Protein AF-A0A352S2F7-F1 (afdb_monomer)

Mean predicted aligned error: 6.73 Å

Secondary structure (DSSP, 8-state):
--------HHHHHHHHHHHHHHHHHHHT--TT-TT--TT-SEEGGGTEE-B-TT--SSSPPGGGBPPTTHHHHHHHHHHHHHHTT-S-HHHHHHHHHHHHHHHHHHHS---GGG--HHHHHHHHHHHHS---PPP-

Sequence (136 aa):
MTIVHFSPRSRVKAETNLKDFIHYCRHELTVLGVDLAWDSNTWSAARVTYGNVDQRTQKLHDRLTLTTPFLDFAKAYCRYHEGLQQKSAVRKLFALRCLERALLDCTGESSVARADMATFDRAAVIELAPSKRIPC

Solvent-accessible surface area (backbone atoms only — not comparable to full-atom values): 8144 Å² total; per-residue (Å²): 138,86,84,83,83,87,73,59,68,71,56,57,49,50,55,48,53,50,50,52,51,32,48,44,43,68,74,70,50,55,61,75,45,86,84,56,63,75,90,49,59,58,40,74,81,75,74,45,66,53,43,27,72,81,54,81,60,92,72,84,49,84,93,33,39,46,49,78,60,31,36,55,50,52,52,24,52,52,47,52,42,56,67,68,70,54,90,55,61,69,61,54,50,52,51,50,19,25,39,48,53,19,28,37,75,75,69,72,44,43,52,69,86,72,62,48,72,69,26,52,56,43,14,53,52,56,66,69,46,81,75,82,73,75,79,129

Radius of gyration: 16.18 Å; Cα contacts (8 Å, |Δi|>4): 131; chains: 1; bounding box: 48×38×36 Å

Nearest PDB structures (foldseek):
  8zi3-assembly1_A  TM=2.709E-01  e=5.495E+00  Acinetobacter baumannii AB5075
  7vd5-assembly1_q  TM=2.408E-01  e=8.885E+00  Chaetoceros neogracilis

Structure (mmCIF, N/CA/C/O backbone):
data_AF-A0A352S2F7-F1
#
_entry.id   AF-A0A352S2F7-F1
#
loop_
_atom_site.group_PDB
_atom_site.id
_atom_site.type_symbol
_atom_site.label_atom_id
_atom_site.label_alt_id
_atom_site.label_comp_id
_atom_site.label_asym_id
_atom_site.label_entity_id
_atom_site.label_seq_id
_atom_site.pdbx_PDB_ins_code
_atom_site.Cartn_x
_atom_site.Cartn_y
_atom_site.Cartn_z
_atom_site.occupancy
_atom_site.B_iso_or_equiv
_atom_site.auth_seq_id
_atom_site.auth_comp_id
_atom_site.auth_asym_id
_atom_site.auth_atom_id
_atom_site.pdbx_PDB_model_num
ATOM 1 N N . MET A 1 1 ? -21.114 -25.082 16.797 1.00 40.91 1 MET A N 1
ATOM 2 C CA . MET A 1 1 ? -21.627 -23.709 16.993 1.00 40.91 1 MET A CA 1
ATOM 3 C C . MET A 1 1 ? -21.196 -22.896 15.785 1.00 40.91 1 MET A C 1
ATOM 5 O O . MET A 1 1 ? -20.000 -22.750 15.578 1.00 40.91 1 MET A O 1
ATOM 9 N N . THR A 1 2 ? -22.138 -22.479 14.942 1.00 36.56 2 THR A N 1
ATOM 10 C CA . THR A 1 2 ? -21.844 -21.822 13.659 1.00 36.56 2 THR A CA 1
ATOM 11 C C . THR A 1 2 ? -22.178 -20.345 13.792 1.00 36.56 2 THR A C 1
ATOM 13 O O . THR A 1 2 ? -23.337 -19.992 13.984 1.00 36.56 2 THR A O 1
ATOM 16 N N . ILE A 1 3 ? -21.161 -19.488 13.743 1.00 51.56 3 ILE A N 1
ATOM 17 C CA . ILE A 1 3 ? -21.338 -18.035 13.762 1.00 51.56 3 ILE A CA 1
ATOM 18 C C . ILE A 1 3 ? -21.552 -17.586 12.318 1.00 51.56 3 ILE A C 1
ATOM 20 O O . ILE A 1 3 ? -20.697 -17.806 11.463 1.00 51.56 3 ILE A O 1
ATOM 24 N N . VAL A 1 4 ? -22.699 -16.968 12.042 1.00 47.88 4 VAL A N 1
ATOM 25 C CA . VAL A 1 4 ? -22.973 -16.339 10.746 1.00 47.88 4 VAL A CA 1
ATOM 26 C C . VAL A 1 4 ? -22.462 -14.901 10.805 1.00 47.88 4 VAL A C 1
ATOM 28 O O . VAL A 1 4 ? -23.002 -14.076 11.538 1.00 47.88 4 VAL A O 1
ATOM 31 N N . HIS A 1 5 ? -21.398 -14.604 10.056 1.00 61.00 5 HIS A N 1
ATOM 32 C CA . HIS A 1 5 ? -20.822 -13.261 9.968 1.00 61.00 5 HIS A CA 1
ATOM 33 C C . HIS A 1 5 ? -21.550 -12.441 8.893 1.00 61.00 5 HIS A C 1
ATOM 35 O O . HIS A 1 5 ? -21.413 -12.703 7.697 1.00 61.00 5 HIS A O 1
ATOM 41 N N . PHE A 1 6 ? -22.325 -11.437 9.307 1.00 63.25 6 PHE A N 1
ATOM 42 C CA . PHE A 1 6 ? -23.037 -10.546 8.390 1.00 63.25 6 PHE A CA 1
ATOM 43 C C . PHE A 1 6 ? -22.147 -9.375 7.961 1.00 63.25 6 PHE A C 1
ATOM 45 O O . PHE A 1 6 ? -21.804 -8.511 8.765 1.00 63.25 6 PHE A O 1
ATOM 52 N N . SER A 1 7 ? -21.812 -9.325 6.669 1.00 71.94 7 SER A N 1
ATOM 53 C CA . SER A 1 7 ? -21.086 -8.207 6.056 1.00 71.94 7 SER A CA 1
ATOM 54 C C . SER A 1 7 ? -22.028 -7.357 5.191 1.00 71.94 7 SER A C 1
ATOM 56 O O . SER A 1 7 ? -22.755 -7.913 4.362 1.00 71.94 7 SER A O 1
ATOM 58 N N . PRO A 1 8 ? -22.015 -6.016 5.312 1.00 75.19 8 PRO A N 1
ATOM 59 C CA . PRO A 1 8 ? -22.787 -5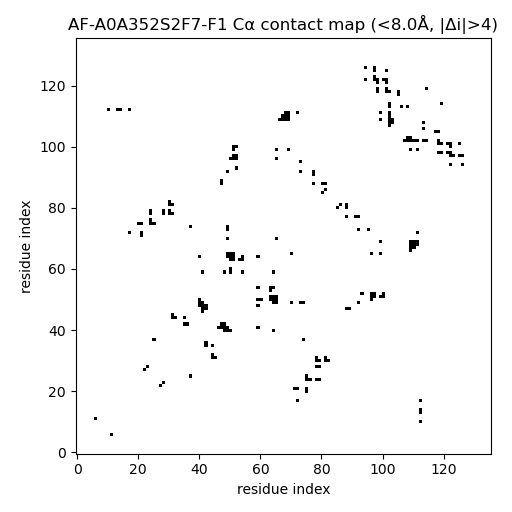.140 4.432 1.00 75.19 8 PRO A CA 1
ATOM 60 C C . PRO A 1 8 ? -22.420 -5.334 2.954 1.00 75.19 8 PRO A C 1
ATOM 62 O O . PRO A 1 8 ? -21.247 -5.483 2.609 1.00 75.19 8 PRO A O 1
ATOM 65 N N . ARG A 1 9 ? -23.407 -5.257 2.049 1.00 75.12 9 ARG A N 1
ATOM 66 C CA . ARG A 1 9 ? -23.188 -5.396 0.592 1.00 75.12 9 ARG A CA 1
ATOM 67 C C . ARG A 1 9 ? -22.175 -4.396 0.032 1.00 75.12 9 ARG A C 1
ATOM 69 O O . ARG A 1 9 ? -21.425 -4.744 -0.874 1.00 75.12 9 ARG A O 1
ATOM 76 N N . SER A 1 10 ? -22.158 -3.169 0.550 1.00 76.31 10 SER A N 1
ATOM 77 C CA . SER A 1 10 ? -21.182 -2.143 0.161 1.00 76.31 10 SER A CA 1
ATOM 78 C C . SER A 1 10 ? -19.746 -2.599 0.426 1.00 76.31 10 SER A C 1
ATOM 80 O O . SER A 1 10 ? -18.888 -2.429 -0.434 1.00 76.31 10 SER A O 1
ATOM 82 N N . ARG A 1 11 ? -19.506 -3.258 1.566 1.00 76.69 11 ARG A N 1
ATOM 83 C CA . ARG A 1 11 ? -18.196 -3.801 1.936 1.00 76.69 11 ARG A CA 1
ATOM 84 C C . ARG A 1 11 ? -17.774 -4.953 1.025 1.00 76.69 11 ARG A C 1
ATOM 86 O O . ARG A 1 11 ? -16.664 -4.939 0.511 1.00 76.69 11 ARG A O 1
ATOM 93 N N . VAL A 1 12 ? -18.680 -5.894 0.753 1.00 78.50 12 VAL A N 1
ATOM 94 C CA . VAL A 1 12 ? -18.409 -7.020 -0.164 1.00 78.50 12 VAL A CA 1
ATOM 95 C C . VAL A 1 12 ? -18.048 -6.517 -1.566 1.00 78.50 12 VAL A C 1
ATOM 97 O O . VAL A 1 12 ? -17.096 -7.000 -2.179 1.00 78.50 12 VAL A O 1
ATOM 100 N N . LYS A 1 13 ? -18.768 -5.503 -2.065 1.00 83.38 13 LYS A N 1
ATOM 101 C CA . LYS A 1 13 ? -18.457 -4.869 -3.354 1.00 83.38 13 LYS A CA 1
ATOM 102 C C . LYS A 1 13 ? -17.082 -4.200 -3.348 1.00 83.38 13 LYS A C 1
ATOM 104 O O . LYS A 1 13 ? -16.330 -4.390 -4.294 1.00 83.38 13 LYS A O 1
ATOM 109 N N 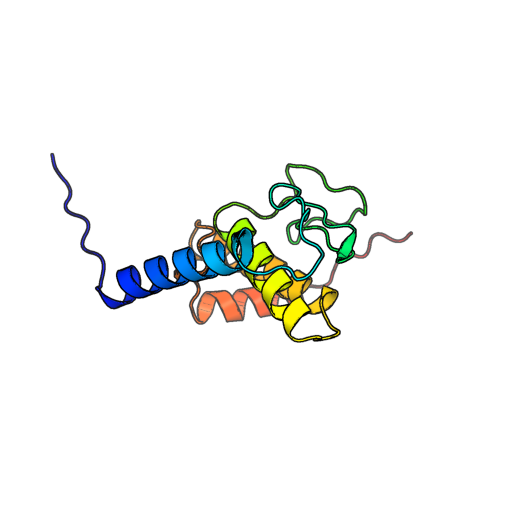. ALA A 1 14 ? -16.734 -3.462 -2.293 1.00 83.44 14 ALA A N 1
ATOM 110 C CA . ALA A 1 14 ? -15.429 -2.809 -2.183 1.00 83.44 14 ALA A CA 1
ATOM 111 C C . ALA A 1 14 ? -14.269 -3.820 -2.180 1.00 83.44 14 ALA A C 1
ATOM 113 O O . ALA A 1 14 ? -13.293 -3.638 -2.903 1.00 83.44 14 ALA A O 1
ATOM 114 N N . GLU A 1 15 ? -14.398 -4.913 -1.423 1.00 87.81 15 GLU A N 1
ATOM 115 C CA . GLU A 1 15 ? -13.396 -5.986 -1.381 1.00 87.81 15 GLU A CA 1
ATOM 116 C C . GLU A 1 15 ? -13.252 -6.697 -2.735 1.00 87.81 15 GLU A C 1
ATOM 118 O O . GLU A 1 15 ? -12.142 -7.059 -3.121 1.00 87.81 15 GLU A O 1
ATOM 123 N N . THR A 1 16 ? -14.353 -6.868 -3.472 1.00 89.94 16 THR A N 1
ATOM 124 C CA . THR A 1 16 ? -14.333 -7.461 -4.820 1.00 89.94 16 THR A CA 1
ATOM 125 C C . THR A 1 16 ? -13.632 -6.534 -5.810 1.00 89.94 16 THR A C 1
ATOM 127 O O . THR A 1 16 ? -12.649 -6.932 -6.426 1.00 89.94 16 THR A O 1
ATOM 130 N N . ASN A 1 17 ? -14.037 -5.262 -5.864 1.00 89.44 17 ASN A N 1
ATOM 131 C CA . ASN A 1 17 ? -13.424 -4.267 -6.745 1.00 89.44 17 ASN A CA 1
ATOM 132 C C . ASN A 1 17 ? -11.919 -4.108 -6.484 1.00 89.44 17 ASN A C 1
ATOM 134 O O . ASN A 1 17 ? -11.143 -3.919 -7.416 1.00 89.44 17 ASN A O 1
ATOM 138 N N . LEU A 1 18 ? -11.498 -4.181 -5.217 1.00 93.69 18 LEU A N 1
ATOM 139 C CA . LEU A 1 18 ? -10.088 -4.116 -4.843 1.00 93.69 18 LEU A CA 1
ATOM 140 C C . LEU A 1 18 ? -9.298 -5.311 -5.394 1.00 93.69 18 LEU A C 1
ATOM 142 O O . LEU A 1 18 ? -8.196 -5.126 -5.907 1.00 93.69 18 LEU A O 1
ATOM 146 N N . LYS A 1 19 ? -9.853 -6.525 -5.305 1.00 94.50 19 LYS A N 1
ATOM 147 C CA . LYS A 1 19 ? -9.225 -7.730 -5.867 1.00 94.50 19 LYS A CA 1
ATOM 148 C C . LYS A 1 19 ? -9.097 -7.630 -7.383 1.00 94.50 19 LYS A C 1
ATOM 150 O O . LYS A 1 19 ? -8.015 -7.893 -7.903 1.00 94.50 19 LYS A O 1
ATOM 155 N N . ASP A 1 20 ? -10.152 -7.191 -8.062 1.00 93.00 20 ASP A N 1
ATOM 156 C CA . ASP A 1 20 ? -10.159 -7.031 -9.519 1.00 93.00 20 ASP A CA 1
ATOM 157 C C . ASP A 1 20 ? -9.148 -5.965 -9.961 1.00 93.00 20 ASP A C 1
ATOM 159 O O . ASP A 1 20 ? -8.383 -6.173 -10.901 1.00 93.00 20 ASP A O 1
ATOM 163 N N . PHE A 1 21 ? -9.060 -4.852 -9.226 1.00 93.56 21 PHE A N 1
ATOM 164 C CA . PHE A 1 21 ? -8.063 -3.812 -9.472 1.00 93.56 21 PHE A CA 1
ATOM 165 C C . PHE A 1 21 ? -6.624 -4.331 -9.328 1.00 93.56 21 PHE A C 1
ATOM 167 O O . PHE A 1 21 ? -5.775 -4.050 -10.179 1.00 93.56 21 PHE A O 1
ATOM 174 N N . ILE A 1 22 ? -6.338 -5.100 -8.272 1.00 95.62 22 ILE A N 1
ATOM 175 C CA . ILE A 1 22 ? -5.020 -5.718 -8.071 1.00 95.62 22 ILE A CA 1
ATOM 176 C C . ILE A 1 22 ? -4.723 -6.715 -9.197 1.00 95.62 22 ILE A C 1
ATOM 178 O O . ILE A 1 22 ? -3.612 -6.710 -9.726 1.00 95.62 22 ILE A O 1
ATOM 182 N N . HIS A 1 23 ? -5.706 -7.529 -9.594 1.00 94.81 23 HIS A N 1
ATOM 183 C CA . HIS A 1 23 ? -5.570 -8.488 -10.689 1.00 94.81 23 HIS A CA 1
ATOM 184 C C . HIS A 1 23 ? -5.207 -7.793 -12.006 1.00 94.81 23 HIS A C 1
ATOM 186 O O . HIS A 1 23 ? -4.180 -8.118 -12.604 1.00 94.81 23 HIS A O 1
ATOM 192 N N . TYR A 1 24 ? -5.981 -6.777 -12.393 1.00 91.88 24 TYR A N 1
ATOM 193 C CA . TYR A 1 24 ? -5.726 -5.946 -13.569 1.00 91.88 24 TYR A CA 1
ATOM 194 C C . TYR A 1 24 ? -4.307 -5.356 -13.547 1.00 91.88 24 TYR A C 1
ATOM 196 O O . TYR A 1 24 ? -3.531 -5.503 -14.494 1.00 91.88 24 TYR A O 1
ATOM 204 N N . CYS A 1 25 ? -3.910 -4.749 -12.423 1.00 92.25 25 CYS A N 1
ATOM 205 C CA . CYS A 1 25 ? -2.587 -4.140 -12.294 1.00 92.25 25 CYS A CA 1
ATOM 206 C C . CYS A 1 25 ? -1.447 -5.166 -12.312 1.00 92.25 25 CYS A C 1
ATOM 208 O O . CYS A 1 25 ? -0.341 -4.829 -12.733 1.00 92.25 25 CYS A O 1
ATOM 210 N N . ARG A 1 26 ? -1.669 -6.400 -11.851 1.00 93.19 26 ARG A N 1
ATOM 211 C CA . ARG A 1 26 ? -0.652 -7.460 -11.847 1.00 93.19 26 ARG A CA 1
ATOM 212 C C . ARG A 1 26 ? -0.483 -8.095 -13.224 1.00 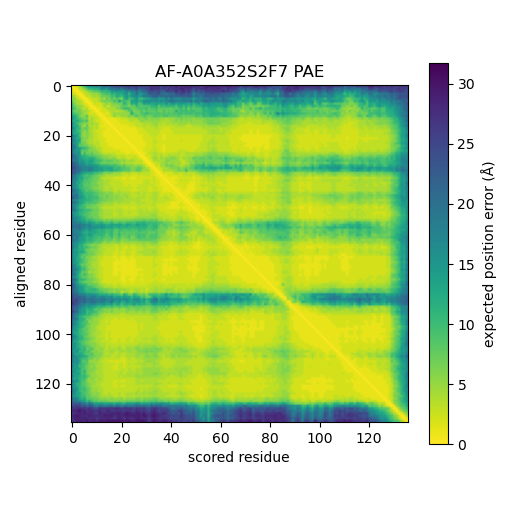93.19 26 ARG A C 1
ATOM 214 O O . ARG A 1 26 ? 0.655 -8.271 -13.656 1.00 93.19 26 ARG A O 1
ATOM 221 N N . HIS A 1 27 ? -1.587 -8.434 -13.884 1.00 91.88 27 HIS A N 1
ATOM 222 C CA . HIS A 1 27 ? -1.581 -9.333 -15.039 1.00 91.88 27 HIS A CA 1
ATOM 223 C C . HIS A 1 27 ? -1.800 -8.640 -16.386 1.00 91.88 27 HIS A C 1
ATOM 225 O O . HIS A 1 27 ? -1.302 -9.137 -17.390 1.00 91.88 27 HIS A O 1
ATOM 231 N N . GLU A 1 28 ? -2.506 -7.509 -16.424 1.00 88.50 28 GLU A N 1
ATOM 232 C CA . GLU A 1 28 ? -2.909 -6.870 -17.687 1.00 88.50 28 GLU A CA 1
ATOM 233 C C . GLU A 1 28 ? -2.090 -5.612 -18.000 1.00 88.50 28 GLU A C 1
ATOM 235 O O . GLU A 1 28 ? -1.813 -5.306 -19.160 1.00 88.50 28 GLU A O 1
ATOM 240 N N . LEU A 1 29 ? -1.653 -4.882 -16.971 1.00 85.69 29 LEU A N 1
ATOM 241 C CA . LEU A 1 29 ? -0.847 -3.679 -17.153 1.00 85.69 29 LEU A CA 1
ATOM 242 C C . LEU A 1 29 ? 0.593 -4.046 -17.561 1.00 85.69 29 LEU A C 1
ATOM 244 O O . LEU A 1 29 ? 1.275 -4.754 -16.831 1.00 85.69 29 LEU A O 1
ATOM 248 N N . THR A 1 30 ? 1.103 -3.511 -18.673 1.00 85.75 30 THR A N 1
ATOM 249 C CA . THR A 1 30 ? 2.491 -3.752 -19.147 1.00 85.75 30 THR A CA 1
ATOM 250 C C . THR A 1 30 ? 3.483 -2.656 -18.742 1.00 85.75 30 THR A C 1
ATOM 252 O O . THR A 1 30 ? 4.673 -2.713 -19.061 1.00 85.75 30 THR A O 1
ATOM 255 N N . VAL A 1 31 ? 3.012 -1.647 -18.004 1.00 81.56 31 VAL A N 1
ATOM 256 C CA . VAL A 1 31 ? 3.846 -0.563 -17.471 1.00 81.56 31 VAL A CA 1
ATOM 257 C C . VAL A 1 31 ? 4.880 -1.141 -16.496 1.00 81.56 31 VAL A C 1
ATOM 259 O O . VAL A 1 31 ? 4.553 -2.027 -15.703 1.00 81.56 31 VAL A O 1
ATOM 262 N N . LEU A 1 32 ? 6.110 -0.609 -16.549 1.00 81.06 32 LEU A N 1
ATOM 263 C CA . LEU A 1 32 ? 7.335 -1.117 -15.897 1.00 81.06 32 LEU A CA 1
ATOM 264 C C . LEU A 1 32 ? 7.957 -2.372 -16.538 1.00 81.06 32 LEU A C 1
ATOM 266 O O . LEU A 1 32 ? 8.893 -2.936 -15.974 1.00 81.06 32 LEU A O 1
ATOM 270 N N . GLY A 1 33 ? 7.491 -2.756 -17.728 1.00 80.81 33 GLY A N 1
ATOM 271 C CA . GLY A 1 33 ? 7.978 -3.918 -18.468 1.00 80.81 33 GLY A CA 1
ATOM 272 C C . GLY A 1 33 ? 7.084 -5.142 -18.280 1.00 80.81 33 GLY A C 1
ATOM 273 O O . GLY A 1 33 ? 6.354 -5.261 -17.293 1.00 80.81 33 GLY A O 1
ATOM 274 N N . VAL A 1 34 ? 7.145 -6.051 -19.256 1.00 75.69 34 VAL A N 1
ATOM 275 C CA . VAL A 1 34 ? 6.376 -7.308 -19.255 1.00 75.69 34 VAL A CA 1
ATOM 276 C C . VAL A 1 34 ? 6.864 -8.239 -18.139 1.00 75.69 34 VAL A C 1
ATOM 278 O O . VAL A 1 34 ? 6.050 -8.855 -17.459 1.00 75.69 34 VAL A O 1
ATOM 281 N N . ASP A 1 35 ? 8.171 -8.238 -17.866 1.00 79.75 35 ASP A N 1
ATOM 282 C CA . ASP A 1 35 ? 8.820 -9.120 -16.887 1.00 79.75 35 ASP A CA 1
ATOM 283 C C . ASP A 1 35 ? 8.939 -8.493 -15.486 1.00 79.75 35 ASP A C 1
ATOM 285 O O . ASP A 1 35 ? 9.904 -8.732 -14.753 1.00 79.75 35 ASP A O 1
ATOM 289 N N . LEU A 1 36 ? 7.982 -7.644 -15.092 1.00 86.88 36 LEU A N 1
ATOM 290 C CA . LEU A 1 36 ? 7.976 -7.076 -13.745 1.00 86.88 36 LEU A CA 1
ATOM 291 C C . LEU A 1 36 ? 7.867 -8.205 -12.709 1.00 86.88 36 LEU A C 1
ATOM 293 O O . LEU A 1 36 ? 6.842 -8.878 -12.607 1.00 86.88 36 LEU A O 1
ATOM 297 N N . ALA A 1 37 ? 8.900 -8.356 -11.879 1.00 91.88 37 ALA A N 1
ATOM 298 C CA . ALA A 1 37 ? 8.912 -9.294 -10.761 1.00 91.88 37 ALA A CA 1
ATOM 299 C C . ALA A 1 37 ? 7.940 -8.843 -9.650 1.00 91.88 37 ALA A C 1
ATOM 301 O O . ALA A 1 37 ? 8.360 -8.271 -8.641 1.00 91.88 37 ALA A O 1
ATOM 302 N N . TRP A 1 38 ? 6.637 -9.086 -9.837 1.00 92.44 38 TRP A N 1
ATOM 303 C CA . TRP A 1 38 ? 5.569 -8.653 -8.925 1.00 92.44 38 TRP A CA 1
ATOM 304 C C . TRP A 1 38 ? 5.835 -9.058 -7.474 1.00 92.44 38 TRP A C 1
ATOM 306 O O . TRP A 1 38 ? 5.695 -8.243 -6.562 1.00 92.44 38 TRP A O 1
ATOM 316 N N . ASP A 1 39 ? 6.263 -10.301 -7.259 1.00 93.38 39 ASP A N 1
ATOM 317 C CA . ASP A 1 39 ? 6.475 -10.860 -5.923 1.00 93.38 39 ASP A CA 1
ATOM 318 C C . ASP A 1 39 ? 7.721 -10.272 -5.228 1.00 93.38 39 ASP A C 1
ATOM 320 O O . ASP A 1 39 ? 7.827 -10.324 -4.004 1.00 93.38 39 ASP A O 1
ATOM 324 N N . SER A 1 40 ? 8.616 -9.599 -5.965 1.00 93.50 40 SER A N 1
ATOM 325 C CA . SER A 1 40 ? 9.707 -8.827 -5.362 1.00 93.50 40 SER A CA 1
ATOM 326 C C . SER A 1 40 ? 9.172 -7.596 -4.631 1.00 93.50 40 SER A C 1
ATOM 328 O O . SER A 1 40 ? 8.325 -6.859 -5.135 1.00 93.50 40 SER A O 1
ATOM 330 N N . ASN A 1 41 ? 9.726 -7.315 -3.452 1.00 93.75 41 ASN A N 1
ATOM 331 C CA . ASN A 1 41 ? 9.448 -6.086 -2.703 1.00 93.75 41 ASN A CA 1
ATOM 332 C C . ASN A 1 41 ? 10.384 -4.932 -3.085 1.00 93.75 41 ASN A C 1
ATOM 334 O O . ASN A 1 41 ? 10.280 -3.840 -2.531 1.00 93.75 41 ASN A O 1
ATOM 338 N N . THR A 1 42 ? 11.287 -5.149 -4.042 1.00 91.50 42 THR A N 1
ATOM 339 C CA . THR A 1 42 ? 12.124 -4.104 -4.638 1.00 91.50 42 THR A CA 1
ATOM 340 C C . THR A 1 42 ? 11.982 -4.147 -6.152 1.00 91.50 42 THR A C 1
ATOM 342 O O . THR A 1 42 ? 12.330 -5.138 -6.793 1.00 91.50 42 THR A O 1
ATOM 345 N N . TRP A 1 43 ? 11.457 -3.066 -6.725 1.00 91.00 43 TRP A N 1
ATOM 346 C CA . TRP A 1 43 ? 11.238 -2.912 -8.159 1.00 91.00 43 TRP A CA 1
ATOM 347 C C . TRP A 1 43 ? 12.243 -1.914 -8.722 1.00 91.00 43 TRP A C 1
ATOM 349 O O . TRP A 1 43 ? 12.043 -0.699 -8.654 1.00 91.00 43 TRP A O 1
ATOM 359 N N . SER A 1 44 ? 13.325 -2.429 -9.307 1.00 86.56 44 SER A N 1
ATOM 360 C CA . SER A 1 44 ? 14.396 -1.610 -9.888 1.00 86.56 44 SER A CA 1
ATOM 361 C C . SER A 1 44 ? 13.896 -0.711 -11.022 1.00 86.56 44 SER A C 1
ATOM 363 O O . SER A 1 44 ? 14.295 0.449 -11.087 1.00 86.56 44 SER A O 1
ATOM 365 N N . ALA A 1 45 ? 12.965 -1.202 -11.852 1.00 84.56 45 ALA A N 1
ATOM 366 C CA . ALA A 1 45 ? 12.369 -0.449 -12.962 1.00 84.56 45 ALA A CA 1
ATOM 367 C C . ALA A 1 45 ? 11.645 0.833 -12.506 1.00 84.56 45 ALA A C 1
ATOM 369 O O . ALA A 1 45 ? 11.693 1.843 -13.200 1.00 84.56 45 ALA A O 1
ATOM 370 N N . ALA A 1 46 ? 11.033 0.811 -11.317 1.00 82.56 46 ALA A N 1
ATOM 371 C CA . ALA A 1 46 ? 10.373 1.968 -10.707 1.00 82.56 46 ALA A CA 1
ATOM 372 C C . ALA A 1 46 ? 11.236 2.675 -9.647 1.00 82.56 46 ALA A C 1
ATOM 374 O O . ALA A 1 46 ? 10.807 3.670 -9.069 1.00 82.56 46 ALA A O 1
ATOM 375 N N . ARG A 1 47 ? 12.443 2.164 -9.355 1.00 85.94 47 ARG A N 1
ATOM 376 C CA . ARG A 1 47 ? 13.318 2.628 -8.260 1.00 85.94 47 ARG A CA 1
ATOM 377 C C . ARG A 1 47 ? 12.591 2.693 -6.906 1.00 85.94 47 ARG A C 1
ATOM 379 O O . ARG A 1 47 ? 12.787 3.629 -6.131 1.00 85.94 47 ARG A O 1
ATOM 386 N N . VAL A 1 48 ? 11.746 1.698 -6.630 1.00 87.12 48 VAL A N 1
ATOM 387 C CA . VAL A 1 48 ? 10.861 1.644 -5.455 1.00 87.12 48 VAL A CA 1
ATOM 388 C C . VAL A 1 48 ? 11.129 0.390 -4.622 1.00 87.12 48 VAL A C 1
ATOM 390 O O . VAL A 1 48 ? 11.322 -0.701 -5.156 1.00 87.12 48 VAL A O 1
ATOM 393 N N . THR A 1 49 ? 11.080 0.550 -3.297 1.00 91.62 49 THR A N 1
ATOM 394 C CA . THR A 1 49 ? 11.175 -0.535 -2.311 1.00 91.62 49 THR A CA 1
ATOM 395 C C . THR A 1 49 ? 9.977 -0.485 -1.366 1.00 91.62 49 THR A C 1
ATOM 397 O O . THR A 1 49 ? 9.780 0.508 -0.664 1.00 91.62 49 THR A O 1
ATOM 400 N N . TYR A 1 50 ? 9.195 -1.558 -1.302 1.00 93.75 50 TYR A N 1
ATOM 401 C CA . TYR A 1 50 ? 7.965 -1.670 -0.510 1.00 93.75 50 TYR A CA 1
ATOM 402 C C . TYR A 1 50 ? 8.237 -2.060 0.950 1.00 93.75 50 TYR A C 1
ATOM 404 O O . TYR A 1 50 ? 7.731 -3.058 1.463 1.00 93.75 50 TYR A O 1
ATOM 412 N N . GLY A 1 51 ? 9.068 -1.260 1.616 1.00 93.75 51 GLY A N 1
ATOM 413 C CA . GLY A 1 51 ? 9.209 -1.294 3.067 1.00 93.75 51 GLY A CA 1
ATOM 414 C C . GLY A 1 51 ? 8.077 -0.587 3.787 1.00 93.75 51 GLY A C 1
ATOM 415 O O . GLY A 1 51 ? 7.429 0.271 3.194 1.00 93.75 51 GLY A O 1
ATOM 416 N N . ASN A 1 52 ? 7.903 -0.894 5.066 1.00 94.00 52 ASN A N 1
ATOM 417 C CA . ASN A 1 52 ? 7.032 -0.174 5.982 1.00 94.00 52 ASN A CA 1
ATOM 418 C C . ASN A 1 52 ? 7.647 1.173 6.414 1.00 94.00 52 ASN A C 1
ATOM 420 O O . ASN A 1 52 ? 8.747 1.554 5.997 1.00 94.00 52 ASN A O 1
ATOM 424 N N . VAL A 1 53 ? 6.919 1.921 7.246 1.00 92.56 53 VAL A N 1
ATOM 425 C CA . VAL A 1 53 ? 7.337 3.259 7.709 1.00 92.56 53 VAL A CA 1
ATOM 426 C C . VAL A 1 53 ? 8.632 3.247 8.539 1.00 92.56 53 VAL A C 1
ATOM 428 O O . VAL A 1 53 ? 9.339 4.254 8.588 1.00 92.56 53 VAL A O 1
ATOM 431 N N . ASP A 1 54 ? 8.996 2.108 9.135 1.00 90.62 54 ASP A N 1
ATOM 432 C CA . ASP A 1 54 ? 10.211 1.970 9.943 1.00 90.62 54 ASP A CA 1
ATOM 433 C C . ASP A 1 54 ? 11.459 1.688 9.092 1.00 90.62 54 ASP A C 1
ATOM 435 O O . ASP A 1 54 ? 12.582 1.798 9.599 1.00 90.62 54 ASP A O 1
ATOM 439 N N . GLN A 1 55 ? 11.305 1.340 7.806 1.00 87.19 55 GLN A N 1
ATOM 440 C CA . GLN A 1 55 ? 12.444 1.099 6.924 1.00 87.19 55 GLN A CA 1
ATOM 441 C C . GLN A 1 55 ? 13.228 2.397 6.682 1.00 87.19 55 GLN A C 1
ATOM 443 O O . GLN A 1 55 ? 12.832 3.265 5.901 1.00 87.19 55 GLN A O 1
ATOM 448 N N . ARG 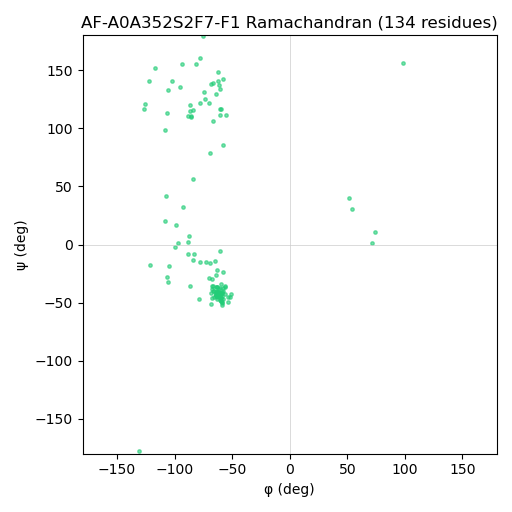A 1 56 ? 14.404 2.481 7.308 1.00 79.44 56 ARG A N 1
ATOM 449 C CA . ARG A 1 56 ? 15.332 3.624 7.214 1.00 79.44 56 ARG A CA 1
ATOM 450 C C . ARG A 1 56 ? 16.552 3.353 6.339 1.00 79.44 56 ARG A C 1
ATOM 452 O O . ARG A 1 56 ? 17.224 4.286 5.915 1.00 79.44 56 ARG A O 1
ATOM 459 N N . THR A 1 57 ? 16.850 2.085 6.081 1.00 78.81 57 THR A N 1
ATOM 460 C CA . THR A 1 57 ? 18.013 1.645 5.309 1.00 78.81 57 THR A CA 1
ATOM 461 C C . THR A 1 57 ? 17.668 1.447 3.836 1.00 78.81 57 THR A C 1
ATOM 463 O O . THR A 1 57 ? 16.521 1.172 3.475 1.00 78.81 57 THR A O 1
ATOM 466 N N . GLN A 1 58 ? 18.685 1.545 2.975 1.00 72.56 58 GLN A N 1
ATOM 467 C CA . GLN A 1 58 ? 18.545 1.214 1.552 1.00 72.56 58 GLN A CA 1
ATOM 468 C C . GLN A 1 58 ? 18.285 -0.282 1.340 1.00 72.56 58 GLN A C 1
ATOM 470 O O . GLN A 1 58 ? 17.512 -0.659 0.465 1.00 72.56 58 GLN A O 1
ATOM 475 N N . LYS A 1 59 ? 18.903 -1.137 2.164 1.00 82.19 59 LYS A N 1
ATOM 476 C CA . LYS A 1 59 ? 18.646 -2.576 2.149 1.00 82.19 59 LYS A CA 1
ATOM 477 C C . LYS A 1 59 ? 17.331 -2.868 2.867 1.00 82.19 59 LYS A C 1
ATOM 479 O O . LYS A 1 59 ? 17.178 -2.519 4.039 1.00 82.19 59 LYS A O 1
ATOM 484 N N . LEU A 1 60 ? 16.405 -3.501 2.151 1.00 86.69 60 LEU A N 1
ATOM 485 C CA . LEU A 1 60 ? 15.150 -3.995 2.702 1.00 86.69 60 LEU A CA 1
ATOM 486 C C . LEU A 1 60 ? 15.409 -5.254 3.532 1.00 86.69 60 LEU A C 1
ATOM 488 O O . LEU A 1 60 ? 16.080 -6.180 3.077 1.00 86.69 60 LEU A O 1
ATOM 492 N N . HIS A 1 61 ? 14.855 -5.275 4.739 1.00 86.62 61 HIS A N 1
ATOM 493 C CA . HIS A 1 61 ? 14.763 -6.469 5.569 1.00 86.62 61 HIS A CA 1
ATOM 494 C C . HIS A 1 61 ? 13.339 -7.009 5.494 1.00 86.62 61 HIS A C 1
ATOM 496 O O . HIS A 1 61 ? 12.398 -6.221 5.555 1.00 86.62 61 HIS A O 1
ATOM 502 N N . ASP A 1 62 ? 13.171 -8.330 5.449 1.00 83.25 62 ASP A N 1
ATOM 503 C CA . ASP A 1 62 ? 11.848 -8.960 5.312 1.00 83.25 62 ASP A CA 1
ATOM 504 C C . ASP A 1 62 ? 10.872 -8.531 6.417 1.00 83.25 62 ASP A C 1
ATOM 506 O O . ASP A 1 62 ? 9.697 -8.291 6.160 1.00 83.25 62 ASP A O 1
ATOM 510 N N . ARG A 1 63 ? 11.377 -8.323 7.641 1.00 87.88 63 ARG A N 1
ATOM 511 C CA . ARG A 1 63 ? 10.595 -7.835 8.795 1.00 87.88 63 ARG A CA 1
ATOM 512 C C . ARG A 1 63 ? 1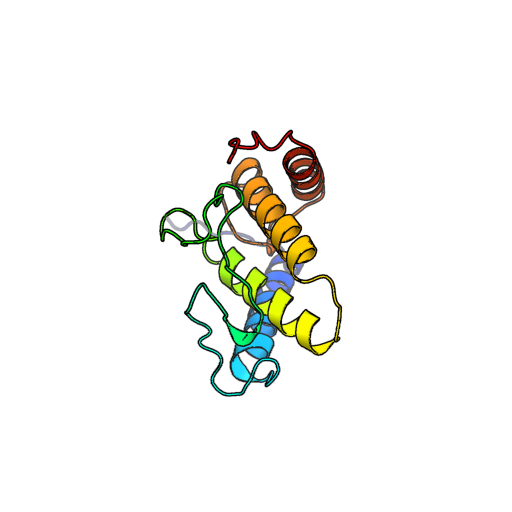0.136 -6.379 8.678 1.00 87.88 63 ARG A C 1
ATOM 514 O O . ARG A 1 63 ? 9.305 -5.943 9.463 1.00 87.88 63 ARG A O 1
ATOM 521 N N . LEU A 1 64 ? 10.722 -5.620 7.757 1.00 92.00 64 LEU A N 1
ATOM 522 C CA . LEU A 1 64 ? 10.422 -4.211 7.515 1.00 92.00 64 LEU A CA 1
ATOM 523 C C . LEU A 1 64 ? 9.660 -4.021 6.200 1.00 92.00 64 LEU A C 1
ATOM 525 O O . LEU A 1 64 ? 9.688 -2.930 5.642 1.00 92.00 64 LEU A O 1
ATOM 529 N N . THR A 1 65 ? 9.023 -5.070 5.677 1.00 94.31 65 THR A N 1
ATOM 530 C CA . THR A 1 65 ? 8.171 -5.007 4.482 1.00 94.31 65 THR A CA 1
ATOM 531 C C . THR A 1 65 ? 6.772 -4.510 4.829 1.00 94.31 65 THR A C 1
ATOM 533 O O . THR A 1 65 ? 6.337 -4.637 5.974 1.00 94.31 65 THR A O 1
ATOM 536 N N . LEU A 1 66 ? 6.067 -3.935 3.846 1.00 94.88 66 LEU A N 1
ATOM 537 C CA . LEU A 1 66 ? 4.614 -3.796 3.967 1.00 94.88 66 LEU A CA 1
ATOM 538 C C . LEU A 1 66 ? 3.979 -5.192 4.052 1.00 94.88 66 LEU A C 1
ATOM 540 O O . LEU A 1 66 ? 4.448 -6.15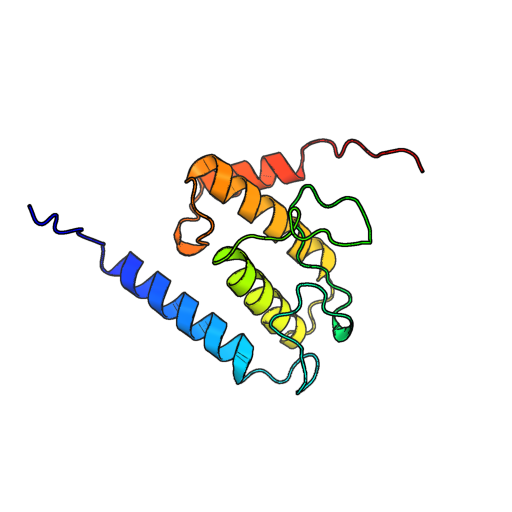1 3.440 1.00 94.88 66 LEU A O 1
ATOM 544 N N . THR A 1 67 ? 2.875 -5.280 4.770 1.00 95.19 67 THR A N 1
ATOM 545 C CA . THR A 1 67 ? 2.181 -6.512 5.114 1.00 95.19 67 THR A CA 1
ATOM 546 C C . THR A 1 67 ? 1.062 -6.776 4.113 1.00 95.19 67 THR A C 1
ATOM 548 O O . THR A 1 67 ? 0.280 -5.885 3.780 1.00 95.19 67 THR A O 1
ATOM 551 N N . THR A 1 68 ? 0.927 -8.012 3.640 1.00 93.88 68 THR A N 1
ATOM 552 C CA . THR A 1 68 ? -0.241 -8.452 2.856 1.00 93.88 68 THR A CA 1
ATOM 553 C C . THR A 1 68 ? -1.502 -8.454 3.742 1.00 93.88 68 THR A C 1
ATOM 555 O O . THR A 1 68 ? -1.405 -8.877 4.895 1.00 93.88 68 THR A O 1
ATOM 558 N N . PRO A 1 69 ? -2.684 -8.010 3.255 1.00 95.19 69 PRO A N 1
ATOM 559 C CA . PRO A 1 69 ? -2.993 -7.617 1.871 1.00 95.19 69 PRO A CA 1
ATOM 560 C C . PRO A 1 69 ? -2.616 -6.187 1.445 1.00 95.19 69 PRO A C 1
ATOM 562 O O . PRO A 1 69 ? -2.693 -5.899 0.251 1.00 95.19 69 PRO A O 1
ATOM 565 N N . PHE A 1 70 ? -2.187 -5.294 2.344 1.00 96.69 70 PHE A N 1
ATOM 566 C CA . PHE A 1 70 ? -1.849 -3.909 1.971 1.00 96.69 70 PHE A CA 1
ATOM 567 C C . PHE A 1 70 ? -0.752 -3.834 0.906 1.00 96.69 70 PHE A C 1
ATOM 569 O O . PHE A 1 70 ? -0.825 -3.014 -0.005 1.00 96.69 70 PHE A O 1
ATOM 576 N N . LEU A 1 71 ? 0.262 -4.697 1.015 1.00 96.50 71 LEU A N 1
ATOM 577 C CA . LEU A 1 71 ? 1.391 -4.758 0.088 1.00 96.50 71 LEU A CA 1
ATOM 578 C C . LEU A 1 71 ? 0.946 -4.907 -1.375 1.00 96.50 71 LEU A C 1
ATOM 580 O O . LEU A 1 71 ? 1.449 -4.190 -2.240 1.00 96.50 71 LEU A O 1
ATOM 584 N N . ASP A 1 72 ? -0.007 -5.800 -1.652 1.00 96.69 72 ASP A N 1
ATOM 585 C CA . ASP A 1 72 ? -0.505 -6.031 -3.013 1.00 96.69 72 ASP A CA 1
ATOM 586 C C . ASP A 1 72 ? -1.273 -4.819 -3.544 1.00 96.69 72 ASP A C 1
ATOM 588 O O . ASP A 1 72 ? -1.106 -4.429 -4.701 1.00 96.69 72 ASP A O 1
ATOM 592 N N . PHE A 1 73 ? -2.051 -4.163 -2.679 1.00 96.62 73 PHE A N 1
ATOM 593 C CA . PHE A 1 73 ? -2.694 -2.896 -3.015 1.00 96.62 73 PHE A CA 1
ATOM 594 C C . PHE A 1 73 ? -1.668 -1.793 -3.307 1.00 96.62 73 PHE A C 1
ATOM 596 O O . PHE A 1 73 ? -1.784 -1.104 -4.319 1.00 96.62 73 PHE A O 1
ATOM 603 N N . ALA A 1 74 ? -0.644 -1.636 -2.465 1.00 95.94 74 ALA A N 1
ATOM 604 C CA . ALA A 1 74 ? 0.397 -0.627 -2.643 1.00 95.94 74 ALA A CA 1
ATOM 605 C C . ALA A 1 74 ? 1.157 -0.828 -3.965 1.00 95.94 74 ALA A C 1
ATOM 607 O O . ALA A 1 74 ? 1.381 0.134 -4.702 1.00 95.94 74 ALA A O 1
ATOM 608 N N . LYS A 1 75 ? 1.490 -2.081 -4.301 1.00 94.94 75 LYS A N 1
ATOM 609 C CA . LYS A 1 75 ? 2.087 -2.467 -5.589 1.00 94.94 75 LYS A CA 1
ATOM 610 C C . LYS A 1 75 ? 1.183 -2.111 -6.768 1.00 94.94 75 LYS A C 1
ATOM 612 O O . LYS A 1 75 ? 1.647 -1.474 -7.716 1.00 94.94 75 LYS A O 1
ATOM 617 N N . ALA A 1 76 ? -0.102 -2.465 -6.695 1.00 94.25 76 ALA A N 1
ATOM 618 C CA . ALA A 1 76 ? -1.085 -2.145 -7.730 1.00 94.25 76 ALA A CA 1
ATOM 619 C C . ALA A 1 76 ? -1.226 -0.629 -7.930 1.00 94.25 76 ALA A C 1
ATOM 621 O O . ALA A 1 76 ? -1.126 -0.139 -9.054 1.00 94.25 76 ALA A O 1
ATOM 622 N N . TYR A 1 77 ? -1.366 0.122 -6.835 1.00 92.88 77 TYR A N 1
ATOM 623 C CA . TYR A 1 77 ? -1.471 1.577 -6.850 1.00 92.88 77 TYR A CA 1
ATOM 624 C C . TYR A 1 77 ? -0.243 2.224 -7.496 1.00 92.88 77 TYR A C 1
ATOM 626 O O . TYR A 1 77 ? -0.377 3.035 -8.412 1.00 92.88 77 TYR A O 1
ATOM 634 N N . CYS A 1 78 ? 0.965 1.842 -7.071 1.00 90.62 78 CYS A N 1
ATOM 635 C CA . CYS A 1 78 ? 2.197 2.356 -7.661 1.00 90.62 78 CYS A CA 1
ATOM 636 C C . CYS A 1 78 ? 2.273 2.046 -9.162 1.00 90.62 78 CYS A C 1
ATOM 638 O O . CYS A 1 78 ? 2.468 2.972 -9.946 1.00 90.62 78 CYS A O 1
ATOM 640 N N . ARG A 1 79 ? 2.045 0.792 -9.583 1.00 90.19 79 ARG A N 1
ATOM 641 C CA . ARG A 1 79 ? 2.106 0.409 -11.006 1.00 90.19 79 ARG A CA 1
ATOM 642 C C . ARG A 1 79 ? 1.090 1.174 -11.860 1.00 90.19 79 ARG A C 1
ATOM 644 O O . ARG A 1 79 ? 1.438 1.672 -12.928 1.00 90.19 79 ARG A O 1
ATOM 651 N N . TYR A 1 80 ? -0.143 1.313 -11.373 1.00 89.62 80 TYR A N 1
ATOM 652 C CA . TYR A 1 80 ? -1.197 2.075 -12.043 1.00 89.62 80 TYR A CA 1
ATOM 653 C C . TYR A 1 80 ? -0.800 3.545 -12.230 1.00 89.62 80 TYR A C 1
ATOM 655 O O . TYR A 1 80 ? -0.918 4.102 -13.320 1.00 89.62 80 TYR A O 1
ATOM 663 N N . HIS A 1 81 ? -0.257 4.168 -11.182 1.00 85.62 81 HIS A N 1
ATOM 664 C CA . HIS A 1 81 ? 0.155 5.568 -11.226 1.00 85.62 81 HIS A CA 1
ATOM 665 C C . HIS A 1 81 ? 1.386 5.835 -12.100 1.00 85.62 81 HIS A C 1
ATOM 667 O O . HIS A 1 81 ? 1.489 6.933 -12.653 1.00 85.62 81 HIS A O 1
ATOM 673 N N . GLU A 1 82 ? 2.290 4.866 -12.246 1.00 83.88 82 GLU A N 1
ATOM 674 C CA . GLU A 1 82 ? 3.375 4.937 -13.233 1.00 83.88 82 GLU A CA 1
ATOM 675 C C . GLU A 1 82 ? 2.815 4.975 -14.664 1.00 83.88 82 GLU A C 1
ATOM 677 O O . GLU A 1 82 ? 3.304 5.735 -15.499 1.00 83.88 82 GLU A O 1
ATOM 682 N N . GLY A 1 83 ? 1.718 4.254 -14.936 1.00 80.00 83 GLY A N 1
ATOM 683 C CA . GLY A 1 83 ? 1.029 4.291 -16.234 1.00 80.00 83 GLY A CA 1
ATOM 684 C C . GLY A 1 83 ? 0.435 5.660 -16.570 1.00 80.00 83 GLY A C 1
ATOM 685 O O . GLY A 1 83 ? 0.333 6.028 -17.736 1.00 80.00 83 GLY A O 1
ATOM 686 N N . LEU A 1 84 ? 0.118 6.451 -15.542 1.00 80.06 84 LEU A N 1
ATOM 687 C CA . LEU A 1 84 ? -0.375 7.824 -15.664 1.00 80.06 84 LEU A CA 1
ATOM 688 C C . LEU A 1 84 ? 0.752 8.876 -15.739 1.00 80.06 84 LEU A C 1
ATOM 690 O O . LEU A 1 84 ? 0.467 10.070 -15.661 1.00 80.06 84 LEU A O 1
ATOM 694 N N . GLN A 1 85 ? 2.024 8.461 -15.841 1.00 70.62 85 GLN A N 1
ATOM 695 C CA . GLN A 1 85 ? 3.214 9.331 -15.920 1.00 70.62 85 GLN A CA 1
ATOM 696 C C . GLN A 1 85 ? 3.341 10.360 -14.777 1.00 70.62 85 GLN A C 1
ATOM 698 O O . GLN A 1 85 ? 3.885 11.459 -14.934 1.00 70.62 85 GLN A O 1
ATOM 703 N N . GLN A 1 86 ? 2.843 10.026 -13.586 1.00 66.88 86 GLN A N 1
ATOM 704 C CA . GLN A 1 86 ? 2.848 10.949 -12.455 1.00 66.88 86 GLN A CA 1
ATOM 705 C C . GLN A 1 86 ? 4.172 10.895 -11.676 1.00 66.88 86 GLN A C 1
ATOM 707 O O . GLN A 1 86 ? 4.423 9.959 -10.923 1.00 66.88 86 GLN A O 1
ATOM 712 N N . LYS A 1 87 ? 4.964 11.970 -11.770 1.00 58.66 87 LYS A N 1
ATOM 713 C CA . LYS A 1 87 ? 6.378 12.074 -11.343 1.00 58.66 87 LYS A CA 1
ATOM 714 C C . LYS A 1 87 ? 6.709 11.842 -9.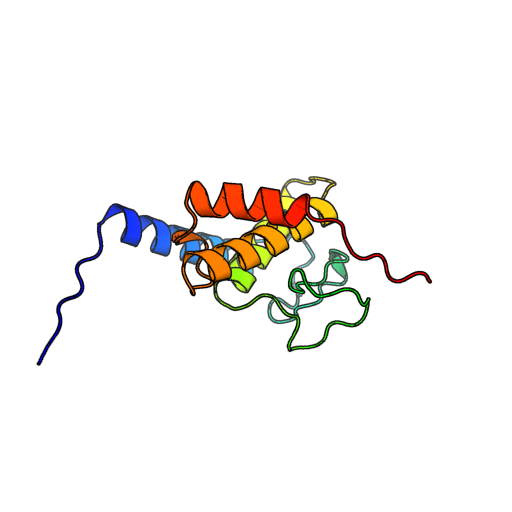851 1.00 58.66 87 LYS A C 1
ATOM 716 O O . LYS A 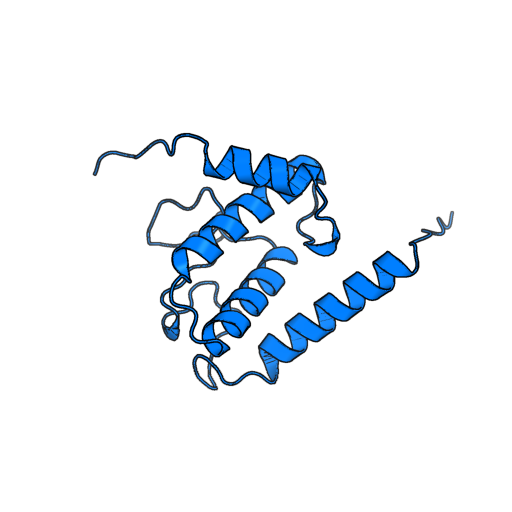1 87 ? 7.882 11.861 -9.493 1.00 58.66 87 LYS A O 1
ATOM 721 N N . SER A 1 88 ? 5.738 11.669 -8.951 1.00 62.53 88 SER A N 1
ATOM 722 C CA . SER A 1 88 ? 5.959 11.689 -7.489 1.00 62.53 88 SER A CA 1
ATOM 723 C C . SER A 1 88 ? 5.876 10.319 -6.790 1.00 62.53 88 SER A C 1
ATOM 725 O O . SER A 1 88 ? 5.335 10.223 -5.687 1.00 62.53 88 SER A O 1
ATOM 727 N N . ALA A 1 89 ? 6.447 9.264 -7.383 1.00 69.31 89 ALA A N 1
ATOM 728 C CA . ALA A 1 89 ? 6.422 7.893 -6.845 1.00 69.31 89 ALA A CA 1
ATOM 729 C C . ALA A 1 89 ? 6.873 7.785 -5.372 1.00 69.31 89 ALA A C 1
ATOM 731 O O . ALA A 1 89 ? 6.225 7.124 -4.564 1.00 69.31 89 ALA A O 1
ATOM 732 N N . VAL A 1 90 ? 7.938 8.503 -4.992 1.00 73.88 90 VAL A N 1
ATOM 733 C CA . VAL A 1 90 ? 8.515 8.443 -3.635 1.00 73.88 90 VAL A CA 1
ATOM 734 C C . VAL A 1 90 ? 7.560 8.988 -2.570 1.00 73.88 90 VAL A C 1
ATOM 736 O O . VAL A 1 90 ? 7.378 8.356 -1.532 1.00 73.88 90 VAL A O 1
ATOM 739 N N . ARG A 1 91 ? 6.919 10.139 -2.820 1.00 81.31 91 ARG A N 1
ATOM 740 C CA . ARG A 1 91 ? 5.966 10.729 -1.861 1.00 81.31 91 ARG A CA 1
ATOM 741 C C . ARG A 1 91 ? 4.721 9.863 -1.715 1.00 81.31 91 ARG A C 1
ATOM 743 O O . ARG A 1 91 ? 4.257 9.655 -0.603 1.00 81.31 91 ARG A O 1
ATOM 750 N N . LYS A 1 92 ? 4.226 9.309 -2.826 1.00 85.31 92 LYS A N 1
ATOM 751 C CA . LYS A 1 92 ? 3.089 8.378 -2.816 1.00 85.31 92 LYS A CA 1
ATOM 752 C C . LYS A 1 92 ? 3.390 7.143 -1.983 1.00 85.31 92 LYS A C 1
ATOM 754 O O . LYS A 1 92 ? 2.576 6.754 -1.157 1.00 85.31 92 LYS A O 1
ATOM 759 N N . LEU A 1 93 ? 4.569 6.555 -2.168 1.00 89.12 93 LEU A N 1
ATOM 760 C CA . LEU A 1 93 ? 4.972 5.389 -1.398 1.00 89.12 93 LEU A CA 1
ATOM 761 C C . LEU A 1 93 ? 5.109 5.711 0.091 1.00 89.12 93 LEU A C 1
ATOM 763 O O . LEU A 1 93 ? 4.677 4.920 0.918 1.00 89.12 93 LEU A O 1
ATOM 767 N N . PHE A 1 94 ? 5.675 6.866 0.444 1.00 90.75 94 PHE A N 1
ATOM 768 C CA . PHE A 1 94 ? 5.755 7.272 1.845 1.00 90.75 94 PHE A CA 1
ATOM 769 C C . PHE A 1 94 ? 4.364 7.449 2.470 1.00 90.75 94 PHE A C 1
ATOM 771 O O . PHE A 1 94 ? 4.115 6.910 3.545 1.00 90.75 94 PHE A O 1
ATOM 778 N N . ALA A 1 95 ? 3.429 8.087 1.761 1.00 92.94 95 ALA A N 1
ATOM 779 C CA . ALA A 1 95 ? 2.039 8.187 2.202 1.00 92.94 95 ALA A CA 1
ATOM 780 C C . ALA A 1 95 ? 1.387 6.802 2.385 1.00 92.94 95 ALA A C 1
ATOM 782 O O . ALA A 1 95 ? 0.721 6.564 3.389 1.00 92.94 95 ALA A O 1
ATOM 783 N N . LEU A 1 96 ? 1.635 5.855 1.470 1.00 95.31 96 LEU A N 1
ATOM 784 C CA . LEU A 1 96 ? 1.167 4.470 1.604 1.00 95.31 96 LEU A CA 1
ATOM 785 C C . LEU A 1 96 ? 1.752 3.772 2.842 1.00 95.31 96 LEU A C 1
ATOM 787 O O . LEU A 1 96 ? 1.035 3.042 3.518 1.00 95.31 96 LEU A O 1
ATOM 791 N N . ARG A 1 97 ? 3.024 4.017 3.178 1.00 95.25 97 ARG A N 1
ATOM 792 C CA . ARG A 1 97 ? 3.656 3.487 4.402 1.00 95.25 97 ARG A CA 1
ATOM 793 C C . ARG A 1 97 ? 3.008 4.037 5.668 1.00 95.25 97 ARG A C 1
ATOM 795 O O . ARG A 1 97 ? 2.760 3.279 6.603 1.00 95.25 97 ARG A O 1
ATOM 802 N N . CYS A 1 98 ? 2.731 5.339 5.702 1.00 95.81 98 CYS A N 1
ATOM 803 C CA . CYS A 1 98 ? 2.015 5.953 6.817 1.00 95.81 98 CYS A CA 1
ATOM 804 C C . CYS A 1 98 ? 0.593 5.397 6.935 1.00 95.81 98 CYS A C 1
ATOM 806 O O . CYS A 1 98 ? 0.143 5.115 8.043 1.00 95.81 98 CYS A O 1
ATOM 808 N N . LEU A 1 99 ? -0.085 5.199 5.800 1.00 97.00 99 LEU A N 1
ATOM 809 C CA . LEU A 1 99 ? -1.433 4.643 5.760 1.00 97.00 99 LEU A CA 1
ATOM 810 C C . LEU A 1 99 ? -1.475 3.203 6.278 1.00 97.00 99 LEU A C 1
ATOM 812 O O . LEU A 1 99 ? -2.348 2.884 7.076 1.00 97.00 99 LEU A O 1
ATOM 816 N N . GLU A 1 100 ? -0.524 2.350 5.889 1.00 97.06 100 GLU A N 1
ATOM 817 C CA . GLU A 1 100 ? -0.430 0.986 6.418 1.00 97.06 100 GLU A CA 1
ATOM 818 C C . GLU A 1 100 ? -0.243 0.988 7.941 1.00 97.06 100 GLU A C 1
ATOM 820 O O . GLU A 1 100 ? -0.980 0.308 8.656 1.00 97.06 100 GLU A O 1
ATOM 825 N N . ARG A 1 101 ? 0.704 1.790 8.450 1.00 96.56 101 ARG A N 1
ATOM 826 C CA . ARG A 1 101 ? 0.925 1.910 9.896 1.00 96.56 101 ARG A CA 1
ATOM 827 C C . ARG A 1 101 ? -0.345 2.362 10.611 1.00 96.56 101 ARG A C 1
ATOM 829 O O . ARG A 1 101 ? -0.704 1.773 11.622 1.00 96.56 101 ARG A O 1
ATOM 836 N N . ALA A 1 102 ? -1.017 3.387 10.092 1.00 96.81 102 ALA A N 1
ATOM 837 C CA . ALA A 1 102 ? -2.254 3.892 10.673 1.00 96.81 102 ALA A CA 1
ATOM 838 C C . ALA A 1 102 ? -3.358 2.831 10.692 1.00 96.81 102 ALA A C 1
ATOM 840 O O . ALA A 1 102 ? -4.064 2.687 11.684 1.00 96.81 102 ALA A O 1
ATOM 841 N N . LEU A 1 103 ? -3.484 2.062 9.613 1.00 96.50 103 LEU A N 1
ATOM 842 C CA . LEU A 1 103 ? -4.479 1.007 9.491 1.00 96.50 103 LEU A CA 1
ATOM 843 C C . LEU A 1 103 ? -4.245 -0.111 10.516 1.00 96.50 103 LEU A C 1
ATOM 845 O O . LEU A 1 103 ? -5.193 -0.553 11.168 1.00 96.50 103 LEU A O 1
ATOM 849 N N . LEU A 1 104 ? -2.984 -0.508 10.711 1.00 95.75 104 LEU A N 1
ATOM 850 C CA . LEU A 1 104 ? -2.588 -1.464 11.745 1.00 95.75 104 LEU A CA 1
ATOM 851 C C . LEU A 1 104 ? -2.849 -0.913 13.154 1.00 95.75 104 LEU A C 1
ATOM 853 O O . LEU A 1 104 ? -3.413 -1.629 13.976 1.00 95.75 104 LEU A O 1
ATOM 857 N N . ASP A 1 105 ? -2.507 0.354 13.414 1.00 94.62 105 ASP A N 1
ATOM 858 C CA . ASP A 1 105 ? -2.746 1.020 14.703 1.00 94.62 105 ASP A CA 1
ATOM 859 C C . ASP A 1 105 ? -4.251 1.100 15.039 1.00 94.62 105 ASP A C 1
ATOM 861 O O . ASP A 1 105 ? -4.643 0.888 16.186 1.00 94.62 105 ASP A O 1
ATOM 865 N N . CYS A 1 106 ? -5.101 1.418 14.055 1.00 93.44 106 CYS A N 1
ATOM 866 C CA . CYS A 1 106 ? -6.532 1.659 14.260 1.00 93.44 106 CYS A CA 1
ATOM 867 C C . CYS A 1 106 ? -7.385 0.383 14.219 1.00 93.44 106 CYS A C 1
ATOM 869 O O . CYS A 1 106 ? -8.382 0.292 14.933 1.00 93.44 106 CYS A O 1
ATOM 871 N N . THR A 1 107 ? -7.037 -0.582 13.363 1.00 92.06 107 THR A N 1
ATOM 872 C CA . THR A 1 107 ? -7.905 -1.735 13.059 1.00 92.06 107 THR A CA 1
ATOM 873 C C . THR A 1 107 ? -7.270 -3.088 13.363 1.00 92.06 107 THR A C 1
ATOM 875 O O . THR A 1 107 ? -7.992 -4.079 13.453 1.00 92.06 107 THR A O 1
ATOM 878 N N . GLY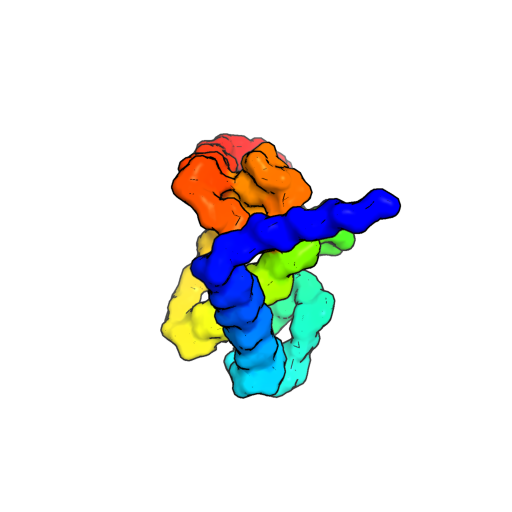 A 1 108 ? -5.941 -3.153 13.507 1.00 92.94 108 GLY A N 1
ATOM 879 C CA . GLY A 1 108 ? -5.194 -4.410 13.618 1.00 92.94 108 GLY A CA 1
ATOM 880 C C . GLY A 1 108 ? -5.109 -5.222 12.318 1.00 92.94 108 GLY A C 1
ATOM 881 O O . GLY A 1 108 ? -4.511 -6.295 12.312 1.00 92.94 108 GLY A O 1
ATOM 882 N N . GLU A 1 109 ? -5.676 -4.730 11.214 1.00 91.69 109 GLU A N 1
ATOM 883 C CA . GLU A 1 109 ? -5.679 -5.380 9.903 1.00 91.69 109 GLU A CA 1
ATOM 884 C C . GLU A 1 109 ? -4.916 -4.529 8.877 1.00 91.69 109 GLU A C 1
ATOM 886 O O . GLU A 1 109 ? -4.891 -3.306 8.954 1.00 91.69 109 GLU A O 1
ATOM 891 N N . SER A 1 110 ? -4.334 -5.163 7.859 1.00 92.06 110 SER A N 1
ATOM 892 C CA . SER A 1 110 ? -3.638 -4.484 6.754 1.00 92.06 110 SER A CA 1
ATOM 893 C C . SER A 1 110 ? -4.511 -4.348 5.488 1.00 92.06 110 SER A C 1
ATOM 895 O O . SER A 1 110 ? -4.022 -4.092 4.395 1.00 92.06 110 SER A O 1
ATOM 897 N N . SER A 1 111 ? -5.834 -4.516 5.575 1.00 93.62 111 SER A N 1
ATOM 898 C CA . SER A 1 111 ? -6.725 -4.349 4.414 1.00 93.62 111 SER A CA 1
ATOM 899 C C . SER A 1 111 ? -7.123 -2.891 4.179 1.00 93.62 111 SER A C 1
ATOM 901 O O . SER A 1 111 ? -7.868 -2.321 4.973 1.00 93.62 111 SER A O 1
ATOM 903 N N . VAL A 1 112 ? -6.725 -2.295 3.047 1.00 94.19 112 VAL A N 1
ATOM 904 C CA . VAL A 1 112 ? -7.092 -0.901 2.706 1.00 94.19 112 VAL A CA 1
ATOM 905 C C . VAL A 1 112 ? -8.608 -0.670 2.654 1.00 94.19 112 VAL A C 1
ATOM 907 O O . VAL A 1 112 ? -9.069 0.440 2.885 1.00 94.19 112 VAL A O 1
ATOM 910 N N . ALA A 1 113 ? -9.411 -1.716 2.427 1.00 91.88 113 ALA A N 1
ATOM 911 C CA . ALA A 1 113 ? -10.872 -1.620 2.460 1.00 91.88 113 ALA A CA 1
ATOM 912 C C . ALA A 1 113 ? -11.432 -1.273 3.857 1.00 91.88 113 ALA A C 1
ATOM 914 O O . ALA A 1 113 ? -12.605 -0.926 3.978 1.00 91.88 113 ALA A O 1
ATOM 915 N N . ARG A 1 114 ? -10.611 -1.388 4.910 1.00 91.12 114 ARG A N 1
ATOM 916 C CA . ARG A 1 114 ? -10.934 -0.987 6.287 1.00 91.12 114 ARG A CA 1
ATOM 917 C C . ARG A 1 114 ? -10.582 0.472 6.573 1.00 91.12 114 ARG A C 1
ATOM 919 O O . ARG A 1 114 ? -10.940 0.948 7.643 1.00 91.12 114 ARG A O 1
ATOM 926 N N . ALA A 1 115 ? -9.891 1.154 5.657 1.00 91.88 115 ALA A N 1
ATOM 927 C CA . ALA A 1 115 ? -9.492 2.537 5.852 1.00 91.88 115 ALA A CA 1
ATOM 928 C C . ALA A 1 115 ? -10.726 3.441 5.938 1.00 91.88 115 ALA A C 1
ATOM 930 O O . ALA A 1 115 ? -11.615 3.412 5.085 1.00 91.88 115 ALA A O 1
ATOM 931 N N . ASP A 1 116 ? -10.748 4.263 6.974 1.00 93.50 116 ASP A N 1
ATOM 932 C CA . ASP A 1 116 ? -11.768 5.263 7.245 1.00 93.50 116 ASP A CA 1
ATOM 933 C C . ASP A 1 116 ? -11.115 6.615 7.568 1.00 93.50 116 ASP A C 1
ATOM 935 O O . ASP A 1 116 ? -9.892 6.767 7.516 1.00 93.50 116 ASP A O 1
ATOM 939 N N . MET A 1 117 ? -11.931 7.619 7.889 1.00 94.06 117 MET A N 1
ATOM 940 C CA . MET A 1 117 ? -11.445 8.969 8.192 1.00 94.06 117 MET A CA 1
ATOM 941 C C . MET A 1 117 ? -10.420 8.977 9.337 1.00 94.06 117 MET A C 1
ATOM 943 O O . MET A 1 117 ? -9.374 9.605 9.203 1.00 94.06 117 MET A O 1
ATOM 947 N N . ALA A 1 118 ? -10.662 8.207 10.404 1.00 95.00 118 ALA A N 1
ATOM 948 C CA . ALA A 1 118 ? -9.747 8.106 11.540 1.00 95.00 118 ALA A CA 1
ATOM 949 C C . ALA A 1 118 ? -8.391 7.507 11.134 1.00 95.00 118 ALA A C 1
ATOM 951 O O . ALA A 1 118 ? -7.341 7.953 11.601 1.00 95.00 118 ALA A O 1
ATOM 952 N N . THR A 1 119 ? -8.404 6.536 10.218 1.00 95.75 119 THR A N 1
ATOM 953 C CA . THR A 1 119 ? -7.187 5.960 9.638 1.00 95.75 119 THR A CA 1
ATOM 954 C C . THR A 1 119 ? -6.377 7.019 8.880 1.00 95.75 119 THR A C 1
ATOM 956 O O . THR A 1 119 ? -5.159 7.098 9.042 1.00 95.75 119 THR A O 1
ATOM 959 N N . PHE A 1 120 ? -7.027 7.863 8.072 1.00 95.69 120 PHE A N 1
ATOM 960 C CA . PHE A 1 120 ? -6.342 8.930 7.331 1.00 95.69 120 PHE A CA 1
ATOM 961 C C . PHE A 1 120 ? -5.803 10.032 8.247 1.00 95.69 120 PHE A C 1
ATOM 963 O O . PHE A 1 120 ? -4.655 10.447 8.075 1.00 95.69 120 PHE A O 1
ATOM 970 N N . ASP A 1 121 ? -6.571 10.450 9.255 1.00 96.25 121 ASP A N 1
ATOM 971 C CA . ASP A 1 121 ? -6.112 11.416 10.259 1.00 96.25 121 ASP A CA 1
ATOM 972 C C . ASP A 1 121 ? -4.873 10.887 10.991 1.00 96.25 121 ASP A C 1
ATOM 974 O O . ASP A 1 121 ? -3.866 11.584 11.146 1.00 96.25 121 ASP A O 1
ATOM 978 N N . ARG A 1 122 ? -4.897 9.606 11.376 1.00 95.62 122 ARG A N 1
ATOM 979 C CA . ARG A 1 122 ? -3.754 8.945 12.007 1.00 95.62 122 ARG A CA 1
ATOM 980 C C . ARG A 1 122 ? -2.544 8.873 11.073 1.00 95.62 122 ARG A C 1
ATOM 982 O O . ARG A 1 122 ? -1.425 9.125 11.525 1.00 95.62 122 ARG A O 1
ATOM 989 N N . ALA A 1 123 ? -2.745 8.572 9.791 1.00 96.12 123 ALA A N 1
ATOM 990 C CA . ALA A 1 123 ? -1.674 8.540 8.796 1.00 96.12 123 ALA A CA 1
ATOM 991 C C . ALA A 1 123 ? -1.007 9.915 8.630 1.00 96.12 123 ALA A C 1
ATOM 993 O O . ALA A 1 123 ? 0.223 9.991 8.598 1.00 96.12 123 ALA A O 1
ATOM 994 N N . ALA A 1 124 ? -1.795 10.994 8.608 1.00 94.75 124 ALA A N 1
ATOM 995 C CA . ALA A 1 124 ? -1.281 12.361 8.552 1.00 94.75 124 ALA A CA 1
ATOM 996 C C . ALA A 1 124 ? -0.431 12.702 9.789 1.00 94.75 124 ALA A C 1
ATOM 998 O O . ALA A 1 124 ? 0.647 13.280 9.666 1.00 94.75 124 ALA A O 1
ATOM 999 N N . VAL A 1 125 ? -0.857 12.276 10.984 1.00 95.31 125 VAL A N 1
ATOM 1000 C CA . VAL A 1 125 ? -0.058 12.437 12.213 1.00 95.31 125 VAL A CA 1
ATOM 1001 C C . VAL A 1 125 ? 1.269 11.675 12.130 1.00 95.31 125 VAL A C 1
ATOM 1003 O O . VAL A 1 125 ? 2.298 12.195 12.558 1.00 95.31 125 VAL A O 1
ATOM 1006 N N . ILE A 1 126 ? 1.272 10.458 11.576 1.00 93.56 126 ILE A N 1
ATOM 1007 C CA . ILE A 1 126 ? 2.495 9.656 11.400 1.00 93.56 126 ILE A CA 1
ATOM 1008 C C . ILE A 1 126 ? 3.453 10.322 10.404 1.00 93.56 126 ILE A C 1
ATOM 1010 O O . ILE A 1 126 ? 4.656 10.348 10.653 1.00 93.56 126 ILE A O 1
ATOM 1014 N N . GLU A 1 127 ? 2.938 10.890 9.311 1.00 90.44 127 GLU A N 1
ATOM 1015 C CA . GLU A 1 127 ? 3.743 11.632 8.333 1.00 90.44 127 GLU A CA 1
ATOM 1016 C C . GLU A 1 127 ? 4.397 12.881 8.944 1.00 90.44 127 GLU A C 1
ATOM 1018 O O . GLU A 1 127 ? 5.564 13.163 8.672 1.00 90.44 127 GLU A O 1
ATOM 1023 N N . LEU A 1 128 ? 3.663 13.607 9.793 1.00 87.62 128 LEU A N 1
ATOM 1024 C CA . LEU A 1 128 ? 4.139 14.823 10.458 1.00 87.62 128 LEU A CA 1
ATOM 1025 C C . LEU A 1 128 ? 5.059 14.550 11.656 1.00 87.62 128 LEU A C 1
ATOM 1027 O O . LEU A 1 128 ? 5.738 15.467 12.129 1.00 87.62 128 LEU A O 1
ATOM 1031 N N . ALA A 1 129 ? 5.093 13.317 12.168 1.00 80.19 129 ALA A N 1
ATOM 1032 C CA . ALA A 1 129 ? 5.951 12.964 13.286 1.00 80.19 129 ALA A CA 1
ATOM 1033 C C . ALA A 1 129 ? 7.428 13.202 12.912 1.00 80.19 129 ALA A C 1
ATOM 1035 O O . ALA A 1 129 ? 7.869 12.796 11.832 1.00 80.19 129 ALA A O 1
ATOM 1036 N N . PRO A 1 130 ? 8.232 13.841 13.785 1.00 58.22 130 PRO A N 1
ATOM 1037 C CA . PRO A 1 130 ? 9.620 14.131 13.475 1.00 58.22 130 PRO A CA 1
ATOM 1038 C C . PRO A 1 130 ? 10.358 12.819 13.222 1.00 58.22 130 PRO A C 1
ATOM 1040 O O . PRO A 1 130 ? 10.580 12.012 14.131 1.00 58.22 130 PRO A O 1
ATOM 1043 N N . SER A 1 131 ? 10.759 12.609 11.968 1.00 55.97 131 SER A N 1
ATOM 1044 C CA . SER A 1 131 ? 11.701 11.554 11.629 1.00 55.97 131 SER A CA 1
ATOM 1045 C C . SER A 1 131 ? 12.939 11.785 12.486 1.00 55.97 131 SER A C 1
ATOM 1047 O O . SER A 1 131 ? 13.636 12.787 12.313 1.00 55.97 131 SER A O 1
ATOM 1049 N N . LYS A 1 132 ? 13.193 10.893 13.454 1.00 50.09 132 LYS A N 1
ATOM 1050 C CA . LYS A 1 132 ? 14.491 10.807 14.134 1.00 50.09 132 LYS A CA 1
ATOM 1051 C C . LYS A 1 132 ? 15.530 10.548 13.043 1.00 50.09 132 LYS A C 1
ATOM 1053 O O . LYS A 1 132 ? 15.796 9.389 12.733 1.00 50.09 132 LYS A O 1
ATOM 1058 N N . ARG A 1 133 ? 16.040 11.601 12.400 1.00 42.59 133 ARG A N 1
ATOM 1059 C CA . ARG A 1 133 ? 17.139 11.520 11.442 1.00 42.59 133 ARG A CA 1
ATOM 1060 C C . ARG A 1 133 ? 18.314 10.931 12.204 1.00 42.59 133 ARG A C 1
ATOM 1062 O O . ARG A 1 133 ? 18.763 11.515 13.184 1.00 42.59 133 ARG A O 1
ATOM 1069 N N . ILE A 1 134 ? 18.755 9.750 11.791 1.00 42.75 134 ILE A N 1
ATOM 1070 C CA . ILE A 1 134 ? 20.063 9.252 12.197 1.00 42.75 134 ILE A CA 1
ATOM 1071 C C . ILE A 1 134 ? 21.053 10.162 11.455 1.00 42.75 134 ILE A C 1
ATOM 1073 O O . ILE A 1 134 ? 20.909 10.287 10.233 1.00 42.75 134 ILE A O 1
ATOM 1077 N N . PRO A 1 135 ? 21.953 10.883 12.146 1.00 37.84 135 PRO A N 1
ATOM 1078 C CA . PRO A 1 135 ? 23.004 11.616 11.460 1.00 37.84 135 PRO A CA 1
ATOM 1079 C C . PRO A 1 135 ? 23.863 10.604 10.697 1.00 37.84 135 PRO A C 1
ATOM 1081 O O . PRO A 1 135 ? 24.103 9.504 11.197 1.00 37.84 135 PRO A O 1
ATOM 1084 N N . CYS A 1 136 ? 24.214 10.968 9.464 1.00 40.38 136 CYS A N 1
ATOM 1085 C CA . CYS A 1 136 ? 25.108 10.214 8.592 1.00 40.38 136 CYS A CA 1
ATOM 1086 C C . CYS A 1 136 ? 26.401 9.804 9.303 1.00 40.38 136 CYS A C 1
ATOM 1088 O O . CYS A 1 136 ? 26.897 10.617 10.117 1.00 40.38 136 CYS A O 1
#

pLDDT: mean 84.8, std 14.28, range [36.56, 97.06]

Foldseek 3Di:
DDDDDDDDPVLVVLVVVLVVLLVCLPQVQQFLHPPQPLVAQQRVSLRHGQFALPPPDPDDDPVRGQDPPLNSSLSSVLSVVVVVVDPPSPVSSNLSNLLQVLCCVPPVDSDPSSDDPSSNVSSVVSVPPDDPDDDD